Protein AF-A0A955QK79-F1 (afdb_monomer_lite)

Foldseek 3Di:
DDPLLVVLQVVQVVLLVVLCVVVVWDKDKDDFDFDDDPPPDGWTWIWIFTADPWTWTWIGTSVNWIWIDISVRHTDVQGTHSVSVSVPVVVDPRDDDPDDDD

pLDDT: mean 77.02, std 14.45, range [39.31, 90.44]

Sequence (102 aa):
MNKGQQQIIAEKIGSTVRVLELLGFDYEITNPKRIRAKGNKSPRIVRVHVGEKKPLWVFNSAEGYTWANDHNGKPIPQVTTIEDLYVYLPEKKITMKKARKR

Radius of gyration: 13.38 Å; chains: 1; bounding box: 30×26×35 Å

Structure (mmCIF, N/CA/C/O backbone):
data_AF-A0A955QK79-F1
#
_entry.id   AF-A0A955QK79-F1
#
loop_
_atom_site.group_PDB
_atom_site.id
_atom_site.type_symbol
_atom_site.label_atom_id
_atom_site.label_alt_id
_atom_site.label_comp_id
_atom_site.label_asym_id
_atom_site.label_entity_id
_atom_site.label_seq_id
_atom_site.pdbx_PDB_ins_code
_atom_site.Cartn_x
_atom_site.Cartn_y
_atom_site.Cartn_z
_atom_site.occupancy
_atom_site.B_iso_or_equiv
_atom_site.auth_seq_id
_atom_site.auth_comp_id
_atom_site.auth_asym_id
_atom_site.auth_atom_id
_atom_site.pdbx_PDB_model_nu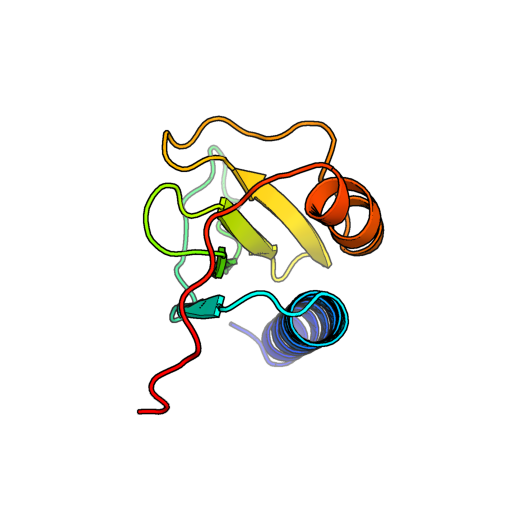m
ATOM 1 N N . MET A 1 1 ? 2.510 -1.055 -19.876 1.00 68.50 1 MET A N 1
ATOM 2 C CA . MET A 1 1 ? 3.238 -1.639 -18.733 1.00 68.50 1 MET A CA 1
ATOM 3 C C . MET A 1 1 ? 3.874 -2.892 -19.279 1.00 68.50 1 MET A C 1
ATOM 5 O O . MET A 1 1 ? 3.152 -3.636 -19.929 1.00 68.50 1 MET A O 1
ATOM 9 N N . ASN A 1 2 ? 5.190 -3.054 -19.160 1.00 82.25 2 ASN A N 1
ATOM 10 C CA . ASN A 1 2 ? 5.836 -4.284 -19.632 1.00 82.25 2 ASN A CA 1
ATOM 11 C C . ASN A 1 2 ? 5.600 -5.429 -18.620 1.00 82.25 2 ASN A C 1
ATOM 13 O O . ASN A 1 2 ? 5.130 -5.172 -17.509 1.00 82.25 2 ASN A O 1
ATOM 17 N N . LYS A 1 3 ? 5.903 -6.678 -19.002 1.00 83.19 3 LYS A N 1
ATOM 18 C CA . LYS A 1 3 ? 5.668 -7.858 -18.147 1.00 83.19 3 LYS A CA 1
ATOM 19 C C . LYS A 1 3 ? 6.389 -7.765 -16.794 1.00 83.19 3 LYS A C 1
ATOM 21 O O . LYS A 1 3 ? 5.781 -8.045 -15.770 1.00 83.19 3 LYS A O 1
ATOM 26 N N . GLY A 1 4 ? 7.634 -7.282 -16.770 1.00 84.69 4 GLY A N 1
ATOM 27 C CA . GLY A 1 4 ? 8.392 -7.115 -15.522 1.00 84.69 4 GLY A CA 1
ATOM 28 C C . GLY A 1 4 ? 7.759 -6.100 -14.563 1.00 84.69 4 GLY A C 1
ATOM 29 O O . GLY A 1 4 ? 7.584 -6.374 -13.384 1.00 84.69 4 GLY A O 1
ATOM 30 N N . GLN A 1 5 ? 7.305 -4.955 -15.074 1.00 83.44 5 GLN A N 1
ATOM 31 C CA . GLN A 1 5 ? 6.591 -3.948 -14.281 1.00 83.44 5 GLN A CA 1
ATOM 32 C C . GLN A 1 5 ? 5.244 -4.460 -13.754 1.00 83.44 5 GLN A C 1
ATOM 34 O O . GLN A 1 5 ? 4.831 -4.076 -12.661 1.00 83.44 5 GLN A O 1
ATOM 39 N N . GLN A 1 6 ? 4.544 -5.296 -14.532 1.00 81.19 6 GLN A N 1
ATOM 40 C CA . GLN A 1 6 ? 3.310 -5.949 -14.083 1.00 81.19 6 GLN A CA 1
ATOM 41 C C . GLN A 1 6 ? 3.586 -6.884 -12.909 1.00 81.19 6 GLN A C 1
ATOM 43 O O . GLN A 1 6 ? 2.851 -6.839 -11.928 1.00 81.19 6 GLN A O 1
ATOM 48 N N . GLN A 1 7 ? 4.654 -7.676 -13.002 1.00 87.31 7 GLN A N 1
ATOM 49 C CA . GLN A 1 7 ? 5.061 -8.599 -11.952 1.00 87.31 7 GLN A CA 1
ATOM 50 C C . GLN A 1 7 ? 5.434 -7.860 -10.661 1.00 87.31 7 GLN A C 1
ATOM 52 O O . GLN A 1 7 ? 4.877 -8.172 -9.615 1.00 87.31 7 GLN A O 1
ATOM 57 N N . ILE A 1 8 ? 6.262 -6.812 -10.744 1.00 87.50 8 ILE A N 1
ATOM 58 C CA . ILE A 1 8 ? 6.647 -6.001 -9.574 1.00 87.50 8 ILE A CA 1
ATOM 59 C C . ILE A 1 8 ? 5.411 -5.413 -8.878 1.00 87.50 8 ILE A C 1
ATOM 61 O O . ILE A 1 8 ? 5.285 -5.476 -7.657 1.00 87.50 8 ILE A O 1
ATOM 65 N N . ILE A 1 9 ? 4.465 -4.856 -9.644 1.00 84.50 9 ILE A N 1
ATOM 66 C CA . ILE A 1 9 ? 3.217 -4.330 -9.074 1.00 84.50 9 ILE A CA 1
ATOM 67 C C . ILE A 1 9 ? 2.384 -5.442 -8.441 1.00 84.50 9 ILE A C 1
ATOM 69 O O . ILE A 1 9 ? 1.851 -5.237 -7.354 1.00 84.50 9 ILE A O 1
ATOM 73 N N . ALA A 1 10 ? 2.253 -6.591 -9.104 1.00 84.88 10 ALA A N 1
ATOM 74 C CA . ALA A 1 10 ? 1.477 -7.713 -8.589 1.00 84.88 10 ALA A CA 1
ATOM 75 C C . ALA A 1 10 ? 2.045 -8.220 -7.257 1.00 84.88 10 ALA A C 1
ATOM 77 O O . ALA A 1 10 ? 1.285 -8.404 -6.311 1.00 84.88 10 ALA A O 1
ATOM 78 N N . GLU A 1 11 ? 3.369 -8.354 -7.155 1.00 89.62 11 GLU A N 1
ATOM 79 C CA . GLU A 1 11 ? 4.063 -8.725 -5.919 1.00 89.62 11 GLU A CA 1
ATOM 80 C C . GLU A 1 11 ? 3.799 -7.703 -4.807 1.00 89.62 11 GLU A C 1
ATOM 82 O O . GLU A 1 11 ? 3.395 -8.072 -3.706 1.00 89.62 11 GLU A O 1
ATOM 87 N N . LYS A 1 12 ? 3.928 -6.403 -5.097 1.00 87.62 12 LYS A N 1
ATOM 88 C CA . LYS A 1 12 ? 3.696 -5.344 -4.101 1.00 87.62 12 LYS A CA 1
ATOM 89 C C . LYS A 1 12 ? 2.244 -5.264 -3.639 1.00 87.62 12 LYS A C 1
ATOM 91 O O . LYS A 1 12 ? 1.993 -5.094 -2.445 1.00 87.62 12 LYS A O 1
ATOM 96 N N . ILE A 1 13 ? 1.284 -5.419 -4.552 1.00 86.44 13 ILE A N 1
ATOM 97 C CA . ILE A 1 13 ? -0.138 -5.513 -4.198 1.00 86.44 13 ILE A CA 1
ATOM 98 C C . ILE A 1 13 ? -0.378 -6.750 -3.342 1.00 86.44 13 ILE A C 1
ATOM 100 O O . ILE A 1 13 ? -1.019 -6.624 -2.307 1.00 86.44 13 ILE A O 1
ATOM 104 N N . GLY A 1 14 ? 0.157 -7.909 -3.734 1.00 87.31 14 GLY A N 1
ATOM 105 C CA . GLY A 1 14 ? 0.020 -9.154 -2.982 1.00 87.31 14 GLY A CA 1
ATOM 10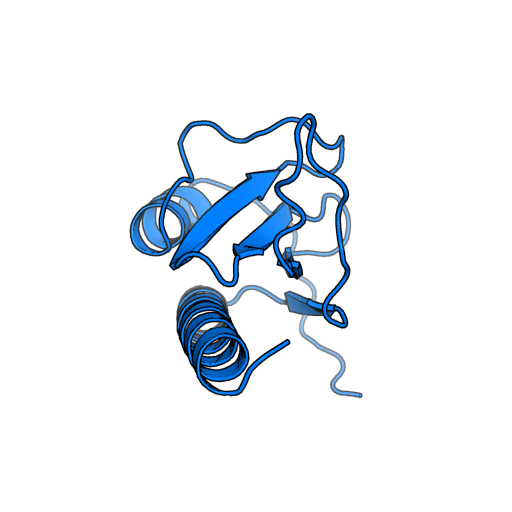6 C C . GLY A 1 14 ? 0.517 -9.010 -1.545 1.00 87.31 14 GLY A C 1
ATOM 107 O O . GLY A 1 14 ? -0.215 -9.324 -0.609 1.00 87.31 14 GLY A O 1
ATOM 108 N N . SER A 1 15 ? 1.709 -8.440 -1.355 1.00 90.44 15 SER A N 1
ATOM 109 C CA . SER A 1 15 ? 2.255 -8.174 -0.020 1.00 90.44 15 SER A CA 1
ATOM 110 C C . SER A 1 15 ? 1.428 -7.149 0.761 1.00 90.44 15 SER A C 1
ATOM 112 O O . SER A 1 15 ? 1.181 -7.343 1.949 1.00 90.44 15 SER A O 1
ATOM 114 N N . THR A 1 16 ? 0.947 -6.086 0.102 1.00 87.94 16 THR A N 1
ATOM 115 C CA . THR A 1 16 ? 0.075 -5.080 0.737 1.00 87.94 16 THR A CA 1
ATOM 116 C C . THR A 1 16 ? -1.211 -5.730 1.238 1.00 87.94 16 THR A C 1
ATOM 118 O O . THR A 1 16 ? -1.571 -5.586 2.399 1.00 87.94 16 THR A O 1
ATOM 121 N N . VAL A 1 17 ? -1.887 -6.478 0.367 1.00 88.00 17 VAL A N 1
ATOM 122 C CA . VAL A 1 17 ? -3.126 -7.195 0.674 1.00 88.00 17 VAL A CA 1
ATOM 123 C C . VAL A 1 17 ? -2.914 -8.152 1.837 1.00 88.00 17 VAL A C 1
ATOM 125 O O . VAL A 1 17 ? -3.692 -8.133 2.783 1.00 88.00 17 VAL A O 1
ATOM 128 N N . ARG A 1 18 ? -1.821 -8.921 1.821 1.00 90.19 18 ARG A N 1
ATOM 129 C CA . ARG A 1 18 ? -1.487 -9.852 2.899 1.00 90.19 18 ARG A CA 1
ATOM 130 C C . ARG A 1 18 ? -1.366 -9.145 4.248 1.00 90.19 18 ARG A C 1
ATOM 132 O O . ARG A 1 18 ? -1.917 -9.631 5.229 1.00 90.19 18 ARG A O 1
ATOM 139 N N . VAL A 1 19 ? -0.677 -8.003 4.298 1.00 89.50 19 VAL A N 1
ATOM 140 C CA . VAL A 1 19 ? -0.556 -7.182 5.515 1.00 89.50 19 VAL A CA 1
ATOM 141 C C . VAL A 1 19 ? -1.927 -6.708 5.996 1.00 89.50 19 VAL A C 1
ATOM 143 O O . VAL A 1 19 ? -2.236 -6.826 7.179 1.00 89.50 19 VAL A O 1
ATOM 146 N N . LEU A 1 20 ? -2.767 -6.212 5.087 1.00 86.75 20 LEU A N 1
ATOM 147 C CA . LEU A 1 20 ? -4.101 -5.718 5.426 1.00 86.75 20 LEU A CA 1
ATOM 148 C C . LEU A 1 20 ? -5.009 -6.838 5.944 1.00 86.75 20 LEU A C 1
ATOM 150 O O . LEU A 1 20 ? -5.674 -6.652 6.958 1.00 86.75 20 LEU A O 1
ATOM 154 N N . GLU A 1 21 ? -4.982 -8.010 5.311 1.00 86.62 21 GLU A N 1
ATOM 155 C CA . GLU A 1 21 ? -5.732 -9.192 5.745 1.00 86.62 21 GLU A CA 1
ATOM 156 C C . GLU A 1 21 ? -5.273 -9.696 7.115 1.00 86.62 21 GLU A C 1
ATOM 158 O O . GLU A 1 21 ? -6.111 -9.975 7.970 1.00 86.62 21 GLU A O 1
ATOM 163 N N . LEU A 1 22 ? -3.956 -9.769 7.350 1.00 89.31 22 LEU A N 1
ATOM 164 C CA . LEU A 1 22 ? -3.385 -10.176 8.640 1.00 89.31 22 LEU A CA 1
ATOM 165 C C . LEU A 1 22 ? -3.814 -9.252 9.781 1.00 89.31 22 LEU A C 1
ATOM 167 O O . LEU A 1 22 ? -4.062 -9.711 10.892 1.00 89.31 22 LEU A O 1
ATOM 171 N N . LEU A 1 23 ? -3.904 -7.955 9.500 1.00 85.88 23 LEU A N 1
ATOM 172 C CA . LEU A 1 23 ? -4.285 -6.939 10.473 1.00 85.88 23 LEU A CA 1
ATOM 173 C C . LEU A 1 23 ? -5.806 -6.694 10.530 1.00 85.88 23 LEU A C 1
ATOM 175 O O . LEU A 1 23 ? -6.265 -5.880 11.330 1.00 85.88 23 LEU A O 1
ATOM 179 N N . GLY A 1 24 ? -6.596 -7.391 9.707 1.00 83.38 24 GLY A N 1
ATOM 180 C CA . GLY A 1 24 ? -8.057 -7.293 9.694 1.00 83.38 24 GLY A CA 1
ATOM 181 C C . GLY A 1 24 ? -8.612 -5.995 9.095 1.00 83.38 24 GLY A C 1
ATOM 182 O O . GLY A 1 24 ? -9.718 -5.591 9.452 1.00 83.38 24 GLY A O 1
ATOM 183 N N . PHE A 1 25 ? -7.870 -5.332 8.204 1.00 82.19 25 PHE A N 1
ATOM 184 C CA . PHE A 1 25 ? -8.338 -4.132 7.513 1.00 82.19 25 PHE A CA 1
ATOM 185 C C . PHE A 1 25 ? -9.126 -4.470 6.248 1.00 82.19 25 PHE A C 1
ATOM 187 O O . PHE A 1 25 ? -8.663 -5.215 5.385 1.00 82.19 25 PHE A O 1
ATOM 194 N N . ASP A 1 26 ? -10.279 -3.822 6.090 1.00 81.06 26 ASP A N 1
ATOM 195 C CA . ASP A 1 26 ? -10.987 -3.790 4.816 1.00 81.06 26 ASP A CA 1
ATOM 196 C C . ASP A 1 26 ? -10.224 -2.917 3.811 1.00 81.06 26 ASP A C 1
ATOM 198 O O . ASP A 1 26 ? -9.722 -1.834 4.151 1.00 81.06 26 ASP A O 1
ATOM 202 N N . TYR A 1 27 ? -10.166 -3.382 2.562 1.00 83.94 27 TYR A N 1
ATOM 203 C CA . TYR A 1 27 ? -9.439 -2.698 1.507 1.00 83.94 27 TYR A CA 1
ATOM 204 C C . TYR A 1 27 ? -10.119 -2.768 0.140 1.00 83.94 27 TYR A C 1
ATOM 206 O O . TYR A 1 27 ? -10.858 -3.700 -0.170 1.00 83.94 27 TYR A O 1
ATOM 214 N N . GLU A 1 28 ? -9.823 -1.785 -0.708 1.00 85.75 28 GLU A N 1
ATOM 215 C CA . GLU A 1 28 ? -10.238 -1.762 -2.110 1.00 85.75 28 GLU A CA 1
ATOM 216 C C . GLU A 1 28 ? -9.023 -1.514 -3.005 1.00 85.75 28 GLU A C 1
ATOM 218 O O . GLU A 1 28 ? -8.297 -0.531 -2.836 1.00 85.75 28 GLU A O 1
ATOM 223 N N . ILE A 1 29 ? -8.811 -2.396 -3.981 1.00 83.12 29 ILE A N 1
ATOM 224 C CA . ILE A 1 29 ? -7.736 -2.263 -4.966 1.00 83.12 29 ILE A CA 1
ATOM 225 C C . ILE A 1 29 ? -8.281 -1.527 -6.186 1.00 83.12 29 ILE A C 1
ATOM 227 O O . ILE A 1 29 ? -9.254 -1.945 -6.810 1.00 83.12 29 ILE A O 1
ATOM 231 N N . THR A 1 30 ? -7.619 -0.441 -6.565 1.00 79.81 30 THR A N 1
ATOM 232 C CA . THR A 1 30 ? -7.974 0.325 -7.763 1.00 79.81 30 THR A CA 1
ATOM 233 C C . THR A 1 30 ? -7.209 -0.144 -8.997 1.00 79.81 30 THR A C 1
ATOM 235 O O . THR A 1 30 ? -6.097 -0.666 -8.914 1.00 79.81 30 THR A O 1
ATOM 238 N N . ASN A 1 31 ? -7.767 0.118 -10.180 1.00 73.12 31 ASN A N 1
ATOM 239 C CA . ASN A 1 31 ? -7.065 -0.144 -11.434 1.00 73.12 31 ASN A CA 1
ATOM 240 C C . ASN A 1 31 ? -5.761 0.676 -11.542 1.00 73.12 31 ASN A C 1
ATOM 242 O O . ASN A 1 31 ? -5.749 1.849 -11.147 1.00 73.12 31 ASN A O 1
ATOM 246 N N . PRO A 1 32 ? -4.687 0.122 -12.143 1.00 70.56 32 PRO A N 1
ATOM 247 C CA . PRO A 1 32 ? -3.417 0.823 -12.302 1.00 70.56 32 PRO A CA 1
ATOM 248 C C . PRO A 1 32 ? -3.578 2.145 -13.057 1.00 70.56 32 PRO A C 1
ATOM 250 O O . PRO A 1 32 ? -3.888 2.173 -14.254 1.00 70.56 32 PRO A O 1
ATOM 253 N N . LYS A 1 33 ? -3.293 3.263 -12.388 1.00 70.62 33 LYS A N 1
ATOM 254 C CA . LYS A 1 33 ? -3.313 4.595 -13.002 1.00 70.62 33 LYS A CA 1
ATOM 255 C C . LYS A 1 33 ? -1.897 5.030 -13.347 1.00 70.62 33 LYS A C 1
ATOM 257 O O . LYS A 1 33 ? -0.930 4.707 -12.659 1.00 70.62 33 LYS A O 1
ATOM 262 N N . ARG A 1 34 ? -1.766 5.764 -14.451 1.00 66.38 34 ARG A N 1
ATOM 263 C CA . ARG A 1 34 ? -0.528 6.471 -14.777 1.00 66.38 34 ARG A CA 1
ATOM 264 C C . ARG A 1 34 ? -0.605 7.829 -14.094 1.00 66.38 34 ARG A C 1
ATOM 266 O O . ARG A 1 34 ? -1.445 8.638 -14.473 1.00 66.38 34 ARG A O 1
ATOM 273 N N . ILE A 1 35 ? 0.229 8.065 -13.089 1.00 64.50 35 ILE A N 1
ATOM 274 C CA . ILE A 1 35 ? 0.356 9.399 -12.497 1.00 64.50 35 ILE A CA 1
ATOM 275 C C . ILE A 1 35 ? 1.551 10.061 -13.177 1.00 64.50 35 ILE A C 1
ATOM 277 O O . ILE A 1 35 ? 2.635 9.480 -13.229 1.00 64.50 35 ILE A O 1
ATOM 281 N N . AR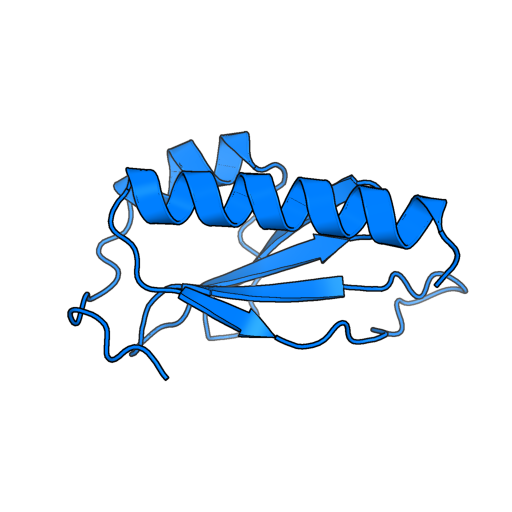G A 1 36 ? 1.344 11.245 -13.764 1.00 55.94 36 ARG A N 1
ATOM 282 C CA . ARG A 1 36 ? 2.458 12.069 -14.245 1.00 55.94 36 ARG A CA 1
ATOM 283 C C . ARG A 1 36 ? 3.227 12.551 -13.016 1.00 55.94 36 ARG A C 1
ATOM 285 O O . ARG A 1 36 ? 2.658 13.290 -12.218 1.00 55.94 36 ARG A O 1
ATOM 292 N N . ALA A 1 37 ? 4.483 12.142 -12.857 1.00 54.03 37 ALA A N 1
ATOM 293 C CA . ALA A 1 37 ? 5.385 12.840 -11.950 1.00 54.03 37 ALA A CA 1
ATOM 294 C C . ALA A 1 37 ? 5.975 14.068 -12.665 1.00 54.03 37 ALA A C 1
ATOM 296 O O . ALA A 1 37 ? 5.861 14.215 -13.885 1.00 54.03 37 ALA A O 1
ATOM 297 N N . LYS A 1 38 ? 6.591 14.975 -11.901 1.00 41.97 38 LYS A N 1
ATOM 298 C CA . LYS A 1 38 ? 7.408 16.062 -12.454 1.00 41.97 38 LYS A CA 1
ATOM 299 C C . LYS A 1 38 ? 8.692 15.439 -13.032 1.00 41.97 38 LYS A C 1
ATOM 301 O O . LYS A 1 38 ? 9.342 14.648 -12.353 1.00 41.97 38 LYS A O 1
ATOM 306 N N . GLY A 1 39 ? 9.040 15.769 -14.278 1.00 43.19 39 GLY A N 1
ATOM 307 C CA . GLY A 1 39 ? 10.069 15.053 -15.052 1.00 43.19 39 GLY A CA 1
ATOM 308 C C . GLY A 1 39 ? 9.520 13.780 -15.716 1.00 43.19 39 GLY A C 1
ATOM 309 O O . GLY A 1 39 ? 8.443 13.314 -15.367 1.00 43.19 39 GLY A O 1
ATOM 310 N N . ASN A 1 40 ? 10.232 13.203 -16.691 1.00 40.31 40 ASN A N 1
ATOM 311 C CA . ASN A 1 40 ? 9.774 12.085 -17.549 1.00 40.31 40 ASN A CA 1
ATOM 312 C C . ASN A 1 40 ? 9.462 10.742 -16.830 1.00 40.31 40 ASN A C 1
ATOM 314 O O . ASN A 1 40 ? 9.360 9.699 -17.476 1.00 40.31 40 ASN A O 1
ATOM 318 N N . LYS A 1 41 ? 9.270 10.733 -15.508 1.00 42.97 41 LYS A N 1
ATOM 319 C CA . LYS A 1 41 ? 8.851 9.562 -14.735 1.00 42.97 41 LYS A CA 1
ATOM 320 C C . LYS A 1 41 ? 7.323 9.535 -14.646 1.00 42.97 41 LYS A C 1
ATOM 322 O O . LYS A 1 41 ? 6.671 10.475 -14.207 1.00 42.97 41 LYS A O 1
ATOM 327 N N . SER A 1 42 ? 6.711 8.463 -15.132 1.00 50.31 42 SER A N 1
ATOM 328 C CA . SER A 1 42 ? 5.262 8.244 -15.026 1.00 50.31 42 SER A CA 1
ATOM 329 C C . SER A 1 42 ? 5.010 6.815 -14.560 1.00 50.31 42 SER A C 1
ATOM 331 O O . SER A 1 42 ? 4.533 5.998 -15.365 1.00 50.31 42 SER A O 1
ATOM 333 N N . PRO A 1 43 ? 5.394 6.483 -13.311 1.00 63.22 43 PRO A N 1
ATOM 334 C CA . PRO A 1 43 ? 5.230 5.138 -12.797 1.00 63.22 43 PRO A CA 1
ATOM 335 C C . PRO A 1 43 ? 3.750 4.758 -12.823 1.00 63.22 43 PRO A C 1
ATOM 337 O O . PRO A 1 43 ? 2.845 5.566 -12.583 1.00 63.22 43 PRO A O 1
ATOM 340 N N . ARG A 1 44 ? 3.498 3.503 -13.190 1.00 66.69 44 ARG A N 1
ATOM 341 C CA . ARG A 1 44 ? 2.184 2.892 -13.005 1.00 66.69 44 ARG A CA 1
ATOM 342 C C . ARG A 1 44 ? 2.024 2.656 -11.515 1.00 66.69 44 ARG A C 1
ATOM 344 O O . ARG A 1 44 ? 2.930 2.109 -10.893 1.00 66.69 44 ARG A O 1
ATOM 351 N N . ILE A 1 45 ? 0.904 3.110 -10.971 1.00 72.75 45 ILE A N 1
ATOM 352 C CA . ILE A 1 45 ? 0.635 3.026 -9.545 1.00 72.75 45 ILE A CA 1
ATOM 353 C C . ILE A 1 45 ? -0.723 2.378 -9.337 1.00 72.75 45 ILE A C 1
ATOM 355 O O . ILE A 1 45 ? -1.705 2.758 -9.984 1.00 72.75 45 ILE A O 1
ATOM 359 N N . VAL A 1 46 ? -0.771 1.420 -8.420 1.00 70.94 46 VAL A N 1
ATOM 360 C CA . VAL A 1 46 ? -2.020 0.868 -7.900 1.00 70.94 46 VAL A CA 1
ATOM 361 C C . VAL A 1 46 ? -2.254 1.431 -6.515 1.00 70.94 46 VAL A C 1
ATOM 363 O O . VAL A 1 46 ? -1.352 1.406 -5.679 1.00 70.94 46 VAL A O 1
ATOM 366 N N . ARG A 1 47 ? -3.457 1.972 -6.301 1.00 79.31 47 ARG A N 1
ATOM 367 C CA . ARG A 1 47 ? -3.885 2.414 -4.977 1.00 79.31 47 ARG A CA 1
ATOM 368 C C . ARG A 1 47 ? -4.672 1.316 -4.301 1.00 79.31 47 ARG A C 1
ATOM 370 O O . ARG A 1 47 ? -5.562 0.745 -4.934 1.00 79.31 47 ARG A O 1
ATOM 377 N N . VAL A 1 48 ? -4.373 1.104 -3.034 1.00 75.69 48 VAL A N 1
ATOM 378 C CA . VAL A 1 48 ? -5.178 0.326 -2.108 1.00 75.69 48 VAL A CA 1
ATOM 379 C C . VAL A 1 48 ? -5.782 1.308 -1.112 1.00 75.69 48 VAL A C 1
ATOM 381 O O . VAL A 1 48 ? -5.053 2.008 -0.409 1.00 75.69 48 VAL A O 1
ATOM 384 N N . HIS A 1 49 ? -7.105 1.430 -1.111 1.00 77.88 49 HIS A N 1
ATOM 385 C CA . HIS A 1 49 ? -7.825 2.197 -0.099 1.00 77.88 49 HIS A CA 1
ATOM 386 C C . HIS A 1 49 ? -7.980 1.327 1.144 1.00 77.88 49 HIS A C 1
ATOM 388 O O . HIS A 1 49 ? -8.413 0.190 1.007 1.00 77.88 49 HIS A O 1
ATOM 394 N N . VAL A 1 50 ? -7.644 1.844 2.325 1.00 78.94 50 VAL A N 1
ATOM 395 C CA . VAL A 1 50 ? -7.768 1.123 3.600 1.00 78.94 50 VAL A CA 1
ATOM 396 C C . VAL A 1 50 ? -8.749 1.862 4.510 1.00 78.94 50 VAL A C 1
ATOM 398 O O . VAL A 1 50 ? -8.485 3.001 4.908 1.00 78.94 50 VAL A O 1
ATOM 401 N N . GLY A 1 51 ? -9.867 1.215 4.847 1.00 73.75 51 GLY A N 1
ATOM 402 C CA . GLY A 1 51 ? -10.957 1.782 5.654 1.00 73.75 51 GLY A CA 1
ATOM 403 C C . GLY A 1 51 ? -11.924 2.716 4.903 1.00 73.75 51 GLY A C 1
ATOM 404 O O . GLY A 1 51 ? -11.654 3.163 3.793 1.00 73.75 51 GLY A O 1
ATOM 405 N N . GLU A 1 52 ? -13.076 3.023 5.519 1.00 65.25 52 GLU A N 1
ATOM 406 C CA . GLU A 1 52 ? -14.205 3.688 4.832 1.00 65.25 52 GLU A CA 1
ATOM 407 C C . GLU A 1 52 ? -14.266 5.220 4.996 1.00 65.25 52 GLU A C 1
ATOM 409 O O . GLU A 1 52 ? -14.408 5.950 4.020 1.00 65.25 52 GLU A O 1
ATOM 414 N N . LYS A 1 53 ? -14.213 5.742 6.232 1.00 67.44 53 LYS A N 1
ATOM 415 C CA . LYS A 1 53 ? -14.494 7.173 6.503 1.00 67.44 53 LYS A CA 1
ATOM 416 C C . LYS A 1 53 ? -13.301 8.098 6.279 1.00 67.44 53 LYS A C 1
ATOM 418 O O . LYS A 1 53 ? -13.470 9.256 5.914 1.00 67.44 53 LYS A O 1
ATOM 423 N N . LYS A 1 54 ? -12.102 7.603 6.573 1.00 71.81 54 LYS A N 1
ATOM 424 C CA . LYS A 1 54 ? -10.827 8.309 6.400 1.00 71.81 54 LYS A CA 1
ATOM 425 C C . LYS A 1 54 ? -9.868 7.340 5.722 1.00 71.81 54 LYS A C 1
ATOM 427 O O . LYS A 1 54 ? -8.985 6.815 6.401 1.00 71.81 54 LYS A O 1
ATOM 432 N N . PRO A 1 55 ? -10.113 7.029 4.436 1.00 79.00 55 PRO A N 1
ATOM 433 C CA . PRO A 1 55 ? -9.359 6.003 3.749 1.00 79.00 55 PRO A CA 1
ATOM 434 C C . PRO A 1 55 ? -7.883 6.382 3.736 1.00 79.00 55 PRO A C 1
ATOM 436 O O . PRO A 1 55 ? -7.520 7.504 3.377 1.00 79.00 55 PRO A O 1
ATOM 439 N N . LEU A 1 56 ? -7.040 5.439 4.131 1.00 85.06 56 LEU A N 1
ATOM 440 C CA . LEU A 1 56 ? -5.617 5.524 3.861 1.00 85.06 56 LEU A CA 1
ATOM 441 C C . LEU A 1 56 ? -5.387 5.089 2.416 1.00 85.06 56 LEU A C 1
ATOM 443 O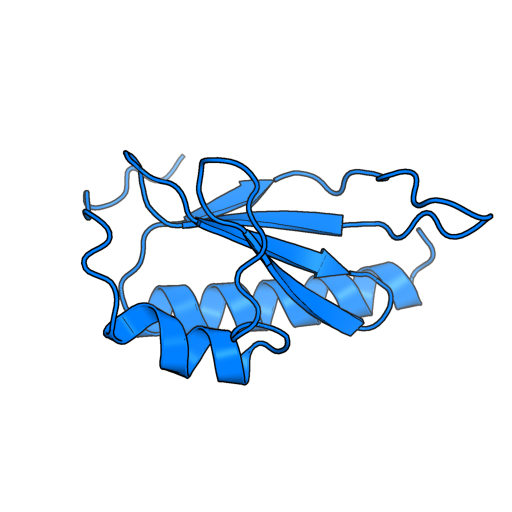 O . LEU A 1 56 ? -5.912 4.064 1.986 1.00 85.06 56 LEU A O 1
ATOM 447 N N . TRP A 1 57 ? -4.619 5.858 1.656 1.00 86.88 57 TRP A N 1
ATOM 448 C CA . TRP A 1 57 ? -4.280 5.510 0.282 1.00 86.88 57 TRP A CA 1
ATOM 449 C C . TRP A 1 57 ? -2.871 4.954 0.245 1.00 86.88 57 TRP A C 1
ATOM 451 O O . TRP A 1 57 ? -1.913 5.709 0.377 1.00 86.88 57 TRP A O 1
ATOM 461 N N . VAL A 1 58 ? -2.742 3.647 0.048 1.00 86.19 58 VAL A N 1
ATOM 462 C CA . VAL A 1 58 ? -1.449 2.988 -0.143 1.00 86.19 58 VAL A CA 1
ATOM 463 C C . VAL A 1 58 ? -1.166 2.895 -1.631 1.00 86.19 58 VAL A C 1
ATOM 465 O O . VAL A 1 58 ? -1.993 2.409 -2.395 1.00 86.19 58 VAL A O 1
ATOM 468 N N . PHE A 1 59 ? -0.006 3.358 -2.059 1.00 87.94 59 PHE A N 1
ATOM 469 C CA . PHE A 1 59 ? 0.416 3.401 -3.448 1.00 87.94 59 PHE A CA 1
ATOM 470 C C . PHE A 1 59 ? 1.531 2.387 -3.669 1.00 87.94 59 PHE A C 1
ATOM 472 O O . PHE A 1 59 ? 2.534 2.416 -2.965 1.00 87.94 59 PHE A O 1
ATOM 479 N N . ASN A 1 60 ? 1.379 1.534 -4.679 1.00 86.19 60 ASN A N 1
ATOM 480 C CA . ASN A 1 60 ? 2.392 0.565 -5.091 1.00 86.19 60 ASN A CA 1
ATOM 481 C C . ASN A 1 60 ? 2.885 0.885 -6.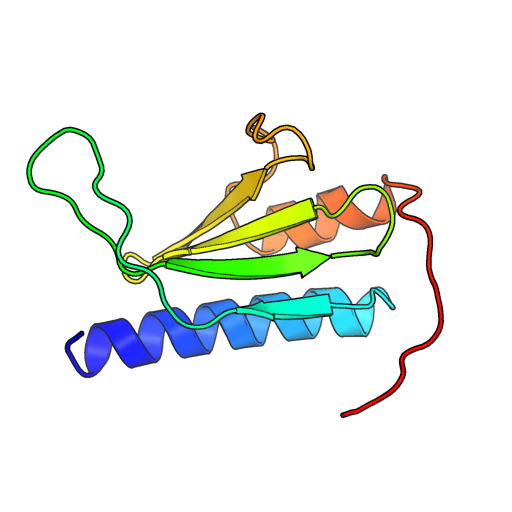501 1.00 86.19 60 ASN A C 1
ATOM 483 O O . ASN A 1 60 ? 2.085 0.927 -7.441 1.00 86.19 60 ASN A O 1
ATOM 487 N N . SER A 1 61 ? 4.188 1.126 -6.645 1.00 84.50 61 SER A N 1
ATOM 488 C CA . SER A 1 61 ? 4.825 1.508 -7.908 1.00 84.50 61 SER A CA 1
ATOM 489 C C . SER A 1 61 ? 5.452 0.319 -8.634 1.00 84.50 61 SER A C 1
ATOM 491 O O . SER A 1 61 ? 6.049 -0.563 -8.021 1.00 84.50 61 SER A O 1
ATOM 493 N N . ALA A 1 62 ? 5.421 0.366 -9.968 1.00 81.75 62 ALA A N 1
ATOM 494 C CA . ALA A 1 62 ? 6.204 -0.512 -10.847 1.00 81.75 62 ALA A CA 1
ATOM 495 C C . ALA A 1 62 ? 7.726 -0.414 -10.662 1.00 81.75 62 ALA A C 1
ATOM 497 O O . ALA A 1 62 ? 8.452 -1.252 -11.185 1.00 81.75 62 ALA A O 1
ATOM 498 N N . GLU A 1 63 ? 8.205 0.609 -9.959 1.00 82.25 63 GLU A N 1
ATOM 499 C CA . GLU A 1 63 ? 9.618 0.773 -9.605 1.00 82.25 63 GLU A CA 1
ATOM 500 C C . GLU A 1 63 ? 9.971 0.082 -8.272 1.00 82.25 63 GLU A C 1
ATOM 502 O O . GLU A 1 63 ? 11.118 0.126 -7.850 1.00 82.25 63 GLU A O 1
ATOM 507 N N . GLY A 1 64 ? 9.003 -0.570 -7.609 1.00 82.19 64 GLY A N 1
ATOM 508 C CA . GLY A 1 64 ? 9.221 -1.353 -6.385 1.00 82.19 64 GLY A CA 1
ATOM 509 C C . GLY A 1 64 ? 8.977 -0.601 -5.073 1.00 82.19 64 GLY A C 1
ATOM 510 O O . GLY A 1 64 ? 9.087 -1.199 -4.001 1.00 82.19 64 GLY A O 1
ATOM 511 N N . TYR A 1 65 ? 8.608 0.678 -5.141 1.00 84.56 65 TYR A N 1
ATOM 512 C CA . TYR A 1 65 ? 8.323 1.509 -3.968 1.00 84.56 65 TYR A CA 1
ATOM 513 C C . TYR A 1 65 ? 6.871 1.395 -3.508 1.00 84.56 65 TYR A C 1
ATOM 515 O O . TYR A 1 65 ? 5.955 1.296 -4.335 1.00 84.56 65 TYR A O 1
ATOM 523 N N . THR A 1 66 ? 6.677 1.515 -2.196 1.00 87.88 66 THR A N 1
ATOM 524 C CA . THR A 1 66 ? 5.364 1.634 -1.562 1.00 87.88 66 THR A CA 1
ATOM 525 C C . THR A 1 66 ? 5.330 2.908 -0.729 1.00 87.88 66 THR A C 1
ATOM 527 O O . THR A 1 66 ? 6.303 3.237 -0.073 1.00 87.88 66 THR A O 1
ATOM 530 N N . TRP A 1 67 ? 4.234 3.655 -0.743 1.00 90.38 67 TRP A N 1
ATOM 531 C CA . TRP A 1 67 ? 4.048 4.759 0.203 1.00 90.38 67 TRP A CA 1
ATOM 532 C C . TRP A 1 67 ? 2.578 4.926 0.540 1.00 90.38 67 TRP A C 1
ATOM 534 O O . TRP A 1 67 ? 1.718 4.367 -0.141 1.00 90.38 67 TRP A O 1
ATOM 544 N N . ALA A 1 68 ? 2.275 5.705 1.574 1.00 88.38 68 ALA A N 1
ATOM 545 C CA . ALA A 1 68 ? 0.901 5.979 1.960 1.00 88.38 68 ALA A CA 1
ATOM 546 C C . ALA A 1 68 ? 0.616 7.479 2.063 1.00 88.38 68 ALA A C 1
ATOM 548 O O . ALA A 1 68 ? 1.461 8.255 2.507 1.00 88.38 68 ALA A O 1
ATOM 549 N N . ASN A 1 69 ? -0.602 7.872 1.698 1.00 88.81 69 ASN A N 1
ATOM 550 C CA . ASN A 1 69 ? -1.145 9.192 1.991 1.00 88.81 69 ASN A CA 1
ATOM 551 C C . ASN A 1 69 ? -2.394 9.051 2.857 1.00 88.81 69 ASN A C 1
ATOM 553 O O . ASN A 1 69 ? -3.130 8.066 2.761 1.00 88.81 69 ASN A O 1
ATOM 557 N N . ASP A 1 70 ? -2.659 10.067 3.668 1.00 85.88 70 ASP A N 1
ATOM 558 C CA . ASP A 1 70 ? -3.947 10.192 4.332 1.00 85.88 70 ASP A CA 1
ATOM 559 C C . ASP A 1 70 ? -5.074 10.515 3.329 1.00 85.88 70 ASP A C 1
ATOM 561 O O . ASP A 1 70 ? -4.846 10.820 2.155 1.00 85.88 70 ASP A O 1
ATOM 565 N N . HIS A 1 71 ? -6.312 10.489 3.821 1.00 83.00 71 HIS A N 1
ATOM 566 C CA . HIS A 1 71 ? -7.511 10.864 3.065 1.00 83.00 71 HIS A CA 1
ATOM 567 C C . HIS A 1 71 ? -7.494 12.291 2.483 1.00 83.00 71 HIS A C 1
ATOM 569 O O . HIS A 1 71 ? -8.274 12.577 1.578 1.00 83.00 71 HIS A O 1
ATOM 575 N N . ASN A 1 72 ? -6.623 13.180 2.974 1.00 85.19 72 ASN A N 1
ATOM 576 C CA . ASN A 1 72 ? -6.459 14.546 2.470 1.00 85.19 72 ASN A CA 1
ATOM 577 C C . ASN A 1 72 ? -5.343 14.645 1.418 1.00 85.19 72 ASN A C 1
ATOM 579 O O . ASN A 1 72 ? -5.020 15.736 0.948 1.00 85.19 72 ASN A O 1
ATOM 583 N N . GLY A 1 73 ? -4.730 13.518 1.050 1.00 81.19 73 GLY A N 1
ATOM 584 C CA . GLY A 1 73 ? -3.617 13.462 0.115 1.00 81.19 73 GLY A CA 1
ATOM 585 C C . GLY A 1 73 ? -2.271 13.858 0.722 1.00 81.19 73 GLY A C 1
ATOM 586 O O . GLY A 1 73 ? -1.290 13.914 -0.023 1.00 81.19 73 GLY A O 1
ATOM 587 N N . LYS A 1 74 ? -2.182 14.087 2.039 1.00 86.50 74 LYS A N 1
ATOM 588 C CA . LYS A 1 74 ? -0.918 14.374 2.722 1.00 86.50 74 LYS A CA 1
ATOM 589 C C . LYS A 1 74 ? -0.092 13.086 2.821 1.00 86.50 74 LYS A C 1
ATOM 591 O O . LYS A 1 74 ? -0.616 12.074 3.291 1.00 86.50 74 LYS A O 1
ATOM 596 N N . PRO A 1 75 ? 1.185 13.097 2.403 1.00 87.44 75 PRO A N 1
ATOM 597 C CA . PRO A 1 75 ? 2.041 11.925 2.515 1.00 87.44 75 PRO A CA 1
ATOM 598 C C . PRO A 1 75 ? 2.287 11.565 3.980 1.00 87.44 75 PRO A C 1
ATOM 600 O O . PRO A 1 75 ? 2.417 12.442 4.840 1.00 87.44 75 PRO A O 1
ATOM 603 N N . ILE A 1 76 ? 2.378 10.268 4.250 1.00 87.75 76 ILE A N 1
ATOM 604 C CA . ILE A 1 76 ? 2.749 9.714 5.547 1.00 87.75 76 ILE A CA 1
ATOM 605 C C . ILE A 1 76 ? 4.228 9.346 5.460 1.00 87.75 76 ILE A C 1
ATOM 607 O O . ILE A 1 76 ? 4.562 8.307 4.896 1.00 87.75 76 ILE A O 1
ATOM 611 N N . PRO A 1 77 ? 5.129 10.184 6.001 1.00 87.81 77 PRO A N 1
ATOM 612 C CA . PRO A 1 77 ? 6.570 10.025 5.807 1.00 87.81 77 PRO A CA 1
ATOM 613 C C . PRO A 1 77 ? 7.126 8.753 6.451 1.00 87.81 77 PRO A C 1
ATOM 615 O O . PRO A 1 77 ? 8.210 8.318 6.092 1.00 87.81 77 PRO A O 1
ATOM 618 N N . GLN A 1 78 ? 6.385 8.165 7.392 1.00 88.06 78 GLN A N 1
ATOM 619 C CA . GLN A 1 78 ? 6.751 6.915 8.047 1.00 88.06 78 GLN A CA 1
ATOM 620 C C . GLN A 1 78 ? 6.547 5.692 7.150 1.00 88.06 78 GLN A C 1
ATOM 622 O O . GLN A 1 78 ? 7.109 4.660 7.465 1.00 88.06 78 GLN A O 1
ATOM 627 N N . VAL A 1 79 ? 5.756 5.783 6.071 1.00 87.38 79 VAL A N 1
ATOM 628 C CA . VAL A 1 79 ? 5.438 4.640 5.204 1.00 87.38 79 VAL A CA 1
ATOM 629 C C . VAL A 1 79 ? 6.137 4.794 3.860 1.00 87.38 79 VAL A C 1
ATOM 631 O O . VAL A 1 79 ? 5.651 5.507 2.980 1.00 87.38 79 VAL A O 1
ATOM 634 N N . THR A 1 80 ? 7.267 4.103 3.706 1.00 87.81 80 THR A N 1
ATOM 635 C CA . THR A 1 80 ? 8.076 4.048 2.472 1.00 87.81 80 THR A CA 1
ATOM 636 C C . THR A 1 80 ? 8.282 2.622 1.943 1.00 87.81 80 THR A C 1
ATOM 638 O O . THR A 1 80 ? 8.793 2.412 0.838 1.00 87.81 80 THR A O 1
ATOM 641 N N . THR A 1 81 ? 7.851 1.633 2.724 1.00 89.25 81 THR A N 1
ATOM 642 C CA . THR A 1 81 ? 7.920 0.204 2.425 1.00 89.25 81 THR A CA 1
ATOM 643 C C . THR A 1 81 ? 6.637 -0.511 2.874 1.00 89.25 81 THR A C 1
ATOM 645 O O . THR A 1 81 ? 5.727 0.099 3.443 1.00 89.25 81 THR A O 1
ATOM 648 N N . ILE A 1 82 ? 6.529 -1.811 2.582 1.00 88.00 82 ILE A N 1
ATOM 649 C CA . ILE A 1 82 ? 5.407 -2.641 3.055 1.00 88.00 82 ILE A CA 1
ATOM 650 C C . ILE A 1 82 ? 5.562 -2.929 4.551 1.00 88.00 82 ILE A C 1
ATOM 652 O O . ILE A 1 82 ? 4.583 -2.979 5.290 1.00 88.00 82 ILE A O 1
ATOM 656 N N . GLU A 1 83 ? 6.800 -3.087 4.998 1.00 89.81 83 GLU A N 1
ATOM 657 C CA . GLU A 1 83 ? 7.182 -3.315 6.382 1.00 89.81 83 GLU A CA 1
ATOM 658 C C . GLU A 1 83 ? 6.795 -2.108 7.243 1.00 89.81 83 GLU A C 1
ATOM 660 O O . GLU A 1 83 ? 6.150 -2.266 8.279 1.00 89.81 83 GLU A O 1
ATOM 665 N N . ASP A 1 84 ? 7.066 -0.895 6.756 1.00 90.38 84 ASP A N 1
ATOM 666 C CA . ASP A 1 84 ? 6.623 0.335 7.411 1.00 90.38 84 ASP A CA 1
ATOM 667 C C . ASP A 1 84 ? 5.095 0.397 7.535 1.00 90.38 84 ASP A C 1
ATOM 669 O O . ASP A 1 84 ? 4.560 0.833 8.554 1.00 90.38 84 ASP A O 1
ATOM 673 N N . LEU A 1 85 ? 4.371 -0.048 6.501 1.00 88.69 85 LEU A N 1
ATOM 674 C CA . LEU A 1 85 ? 2.910 -0.097 6.521 1.00 88.69 85 LEU A CA 1
ATOM 675 C C . LEU A 1 85 ? 2.403 -1.063 7.605 1.00 88.69 85 LEU A C 1
ATOM 677 O O . LEU A 1 85 ? 1.453 -0.730 8.314 1.00 88.69 85 LEU A O 1
ATOM 681 N N . TYR A 1 86 ? 3.043 -2.227 7.754 1.00 89.69 86 TYR A N 1
ATOM 682 C CA . TYR A 1 86 ? 2.716 -3.206 8.794 1.00 89.69 86 TYR A CA 1
ATOM 683 C C . TYR A 1 86 ? 2.911 -2.642 10.207 1.00 89.69 86 TYR A C 1
ATOM 685 O O . TYR A 1 86 ? 2.095 -2.913 11.083 1.00 89.69 86 TYR A O 1
ATOM 693 N N . VAL A 1 87 ? 3.945 -1.824 10.422 1.00 90.06 87 VAL A N 1
ATOM 694 C CA . VAL A 1 87 ? 4.197 -1.159 11.713 1.00 90.06 87 VAL A CA 1
ATOM 695 C C . VAL A 1 87 ? 3.238 0.013 11.944 1.00 90.06 87 VAL A C 1
ATOM 697 O O . VAL A 1 87 ? 2.733 0.196 13.047 1.00 90.06 87 VAL A O 1
ATOM 700 N N . TYR A 1 88 ? 2.944 0.791 10.902 1.00 87.75 88 TYR A N 1
ATOM 701 C CA . TYR A 1 88 ? 2.132 2.005 10.995 1.00 87.75 88 TYR A CA 1
ATOM 702 C C . TYR A 1 88 ? 0.645 1.735 11.267 1.00 87.75 88 TYR A C 1
ATOM 704 O O . TYR A 1 88 ? -0.012 2.475 12.003 1.00 87.75 88 TYR A O 1
ATOM 712 N N . LEU A 1 89 ? 0.077 0.710 10.628 1.00 85.19 89 LEU A N 1
ATOM 713 C CA . LEU A 1 89 ? -1.364 0.455 10.650 1.00 85.19 89 LEU A CA 1
ATOM 714 C C . LEU A 1 89 ? -1.934 0.101 12.041 1.00 85.19 89 LEU A C 1
ATOM 716 O O . LEU A 1 89 ? -2.981 0.657 12.379 1.00 85.19 89 LEU A O 1
ATOM 720 N N . PRO A 1 90 ? -1.291 -0.745 12.873 1.00 82.12 90 PRO A N 1
ATOM 721 C CA . PRO A 1 90 ? -1.763 -1.050 14.227 1.00 82.12 90 PRO A CA 1
ATOM 722 C C . PRO A 1 90 ? -1.899 0.179 15.134 1.00 82.12 90 PRO A C 1
ATOM 724 O O . PRO A 1 90 ? -2.788 0.228 15.984 1.00 82.12 90 PRO A O 1
ATOM 727 N N . GLU A 1 91 ? -1.064 1.203 14.940 1.00 77.31 91 GLU A N 1
ATOM 728 C CA . GLU A 1 91 ? -1.119 2.449 15.717 1.00 77.31 91 GLU A CA 1
ATOM 729 C C . GLU A 1 91 ? -2.326 3.333 15.348 1.00 77.31 91 GLU A C 1
ATOM 731 O O . GLU A 1 91 ? -2.614 4.339 16.009 1.00 77.31 91 GLU A O 1
ATOM 736 N N . LYS A 1 92 ? -3.060 2.993 14.280 1.00 70.31 92 LYS A N 1
ATOM 737 C CA . LYS A 1 92 ? -4.164 3.798 13.757 1.00 70.31 92 LYS A CA 1
ATOM 738 C C . LYS A 1 92 ? -5.514 3.167 14.069 1.00 70.31 92 LYS A C 1
ATOM 740 O O . LYS A 1 92 ? -5.859 2.090 13.602 1.00 70.31 92 LYS A O 1
ATOM 745 N N . LYS A 1 93 ? -6.3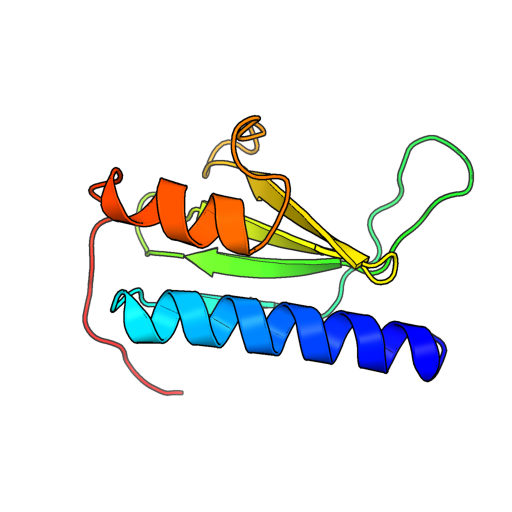73 3.937 14.744 1.00 61.53 93 LYS A N 1
ATOM 746 C CA . LYS A 1 93 ? -7.812 3.645 14.867 1.00 61.53 93 LYS A CA 1
ATOM 747 C C . LYS A 1 93 ? -8.556 3.981 13.565 1.00 61.53 93 LYS A C 1
ATOM 749 O O . LYS A 1 93 ? -9.366 4.909 13.532 1.00 61.53 93 LYS A O 1
ATOM 754 N N . ILE A 1 94 ? -8.265 3.269 12.475 1.00 65.50 94 ILE A N 1
ATOM 755 C CA . ILE A 1 94 ? -9.078 3.346 11.250 1.00 65.50 94 ILE A CA 1
ATOM 756 C C . ILE A 1 94 ? -10.378 2.573 11.511 1.00 65.50 94 ILE A C 1
ATOM 758 O O . ILE A 1 94 ? -10.365 1.473 12.056 1.00 65.50 94 ILE A O 1
ATOM 762 N N . THR A 1 95 ? -11.526 3.181 11.207 1.00 59.88 95 THR A N 1
ATOM 763 C CA . THR A 1 95 ? -12.839 2.585 11.502 1.00 59.88 95 THR A CA 1
ATOM 764 C C . THR A 1 95 ? -13.137 1.420 10.554 1.00 59.88 95 THR A C 1
ATOM 766 O O . THR A 1 95 ? -13.030 1.583 9.339 1.00 59.88 95 THR A O 1
ATOM 769 N N . MET A 1 96 ? -13.539 0.280 11.121 1.00 58.69 96 MET A N 1
ATOM 770 C CA . MET A 1 96 ? -13.828 -0.981 10.426 1.00 58.69 96 MET A CA 1
ATOM 771 C C . MET A 1 96 ? -15.325 -1.122 10.109 1.00 58.69 96 MET A C 1
ATOM 773 O O . MET A 1 96 ? -16.166 -0.771 10.944 1.00 58.69 96 MET A O 1
ATOM 777 N N . LYS A 1 97 ? -15.667 -1.720 8.965 1.00 47.22 97 LYS A N 1
ATOM 778 C CA . LYS A 1 97 ? -16.990 -2.310 8.721 1.00 47.22 97 LYS A CA 1
ATOM 779 C C . LYS A 1 97 ? -16.802 -3.582 7.903 1.00 47.22 97 LYS A C 1
ATOM 781 O O . LYS A 1 97 ? -16.492 -3.510 6.725 1.00 47.22 97 LYS A O 1
ATOM 786 N N . LYS A 1 98 ? -17.074 -4.730 8.540 1.00 44.44 98 LYS A N 1
ATOM 787 C CA . LYS A 1 98 ? -16.997 -6.071 7.936 1.00 44.44 98 LYS A CA 1
ATOM 788 C C . LYS A 1 98 ? -17.522 -6.081 6.493 1.00 44.44 98 LYS A C 1
ATOM 790 O O . LYS A 1 98 ? -18.693 -5.780 6.255 1.00 44.44 98 LYS A O 1
ATOM 795 N N . ALA A 1 99 ? -16.633 -6.472 5.583 1.00 46.78 99 ALA A N 1
ATOM 796 C CA . ALA A 1 99 ? -16.799 -6.527 4.138 1.00 46.78 99 ALA A CA 1
ATOM 797 C C . ALA A 1 99 ? -18.174 -6.996 3.619 1.00 46.78 99 ALA A C 1
ATOM 799 O O . ALA A 1 99 ? -18.698 -8.044 4.005 1.00 46.78 99 ALA A O 1
ATOM 800 N N . ARG A 1 100 ? -18.671 -6.299 2.587 1.00 40.03 100 ARG A N 1
ATOM 801 C CA . ARG A 1 100 ? -19.450 -6.928 1.511 1.00 40.03 100 ARG A CA 1
ATOM 802 C C . ARG A 1 100 ? -18.495 -7.245 0.362 1.00 40.03 100 ARG A C 1
ATOM 804 O O . ARG A 1 100 ? -18.033 -6.333 -0.318 1.00 40.03 100 ARG A O 1
ATOM 811 N N . LYS A 1 101 ? -18.233 -8.538 0.145 1.00 39.31 101 LYS A N 1
ATOM 812 C CA . LYS A 1 101 ? -17.681 -9.050 -1.119 1.00 39.31 101 LYS A CA 1
ATOM 813 C C . LYS A 1 101 ? -18.590 -8.594 -2.271 1.00 39.31 101 LYS A C 1
ATOM 815 O O . LYS A 1 101 ? -19.807 -8.757 -2.170 1.00 39.31 101 LYS A O 1
ATOM 820 N N . ARG A 1 102 ? -18.011 -8.027 -3.329 1.00 44.06 102 ARG A N 1
ATOM 821 C CA . ARG A 1 102 ? -18.624 -7.959 -4.662 1.00 44.06 102 ARG A CA 1
ATOM 822 C C . ARG A 1 102 ? -17.939 -8.974 -5.554 1.00 44.06 102 ARG A C 1
ATOM 824 O O . ARG A 1 102 ? -16.709 -9.127 -5.388 1.00 44.06 102 ARG A O 1
#

Secondary structure (DSSP, 8-state):
--HHHHHHHHHHHHHHHHHHHHTT--EEEPPPEE---SSS---EEEEEEESSSS-EEEEEETTS-EEEE-TTS-EETT-SSHHHHHHHTTT--PPP------